Protein AF-A0A2U8PR77-F1 (afdb_monomer)

pLDDT: mean 77.89, std 17.78, range [31.05, 96.88]

Foldseek 3Di:
DDPQDWDWDQDPNDTDIDTPVVVVLVVLVVVVVVVPPVSVVVVVVVVVVVVVVCVVPVPPPPPDPPPDDDDDPDCVVVVVVCVVVVQKDFPPVVVVVPPDPDGQIAGEVVVVVVVVVVPVPPPDDDPVNVVVNVVRHDDPPVPDDDDDPPDDDDDDDD

Mean predicted aligned error: 17.8 Å

Solvent-accessible surface area (backbone atoms only — not comparable to full-atom values): 10030 Å² total; per-residue (Å²): 132,85,78,86,53,69,41,80,45,76,56,96,91,40,82,41,80,36,46,54,67,56,51,52,51,53,50,37,51,54,39,26,76,72,64,39,67,71,32,40,53,52,52,50,50,54,50,50,53,52,49,52,52,49,63,74,64,46,74,76,79,66,70,75,73,78,78,81,81,82,84,72,90,55,69,64,59,56,55,51,51,35,43,76,69,64,46,32,45,75,33,65,74,60,55,69,48,94,79,63,96,60,85,43,66,23,31,40,56,66,63,52,53,51,51,55,64,68,46,83,73,75,84,77,77,48,75,64,52,52,50,49,51,56,75,40,34,50,67,81,80,74,82,74,82,87,73,89,90,81,84,82,81,85,82,84,85,133

Structure (mmCIF, N/CA/C/O backbone):
data_AF-A0A2U8PR77-F1
#
_entry.id   AF-A0A2U8PR77-F1
#
loop_
_atom_site.group_PDB
_atom_site.id
_atom_site.type_symbol
_atom_site.label_atom_id
_atom_site.label_alt_id
_atom_site.label_comp_id
_atom_site.label_asym_id
_atom_site.label_entity_id
_atom_site.label_seq_id
_atom_site.pdbx_PDB_ins_code
_atom_site.Cartn_x
_atom_site.Cartn_y
_atom_site.Cartn_z
_atom_site.occupancy
_atom_site.B_iso_or_equiv
_atom_site.auth_seq_id
_atom_site.auth_comp_id
_atom_site.auth_asym_id
_atom_site.auth_atom_id
_atom_site.pdbx_PDB_model_num
ATOM 1 N N . MET A 1 1 ? -8.540 -12.773 49.549 1.00 40.75 1 MET A N 1
ATOM 2 C CA . MET A 1 1 ? -8.595 -13.602 48.328 1.00 40.75 1 MET A CA 1
ATOM 3 C C . MET A 1 1 ? -9.619 -12.984 47.392 1.00 40.75 1 MET A C 1
ATOM 5 O O . MET A 1 1 ? -10.788 -12.950 47.751 1.00 40.75 1 MET A O 1
ATOM 9 N N . LEU A 1 2 ? -9.183 -12.409 46.270 1.00 51.56 2 LEU A N 1
ATOM 10 C CA . LEU A 1 2 ? -10.081 -11.937 45.214 1.00 51.56 2 LEU A CA 1
ATOM 11 C C . LEU A 1 2 ? -10.501 -13.187 44.422 1.00 51.56 2 LEU A C 1
ATOM 13 O O . LEU A 1 2 ? -9.631 -13.907 43.945 1.00 51.56 2 LEU A O 1
ATOM 17 N N . LEU A 1 3 ? -11.792 -13.526 44.385 1.00 55.72 3 LEU A N 1
ATOM 18 C CA . LEU A 1 3 ? -12.266 -14.622 43.535 1.00 55.72 3 LEU A CA 1
ATOM 19 C C . LEU A 1 3 ? -12.232 -14.134 42.085 1.00 55.72 3 LEU A C 1
ATOM 21 O O . LEU A 1 3 ? -13.042 -13.275 41.732 1.00 55.72 3 LEU A O 1
ATOM 25 N N . ASP A 1 4 ? -11.352 -14.701 41.261 1.00 60.19 4 ASP A N 1
ATOM 26 C CA . ASP A 1 4 ? -11.383 -14.522 39.807 1.00 60.19 4 ASP A CA 1
ATOM 27 C C . ASP A 1 4 ? -12.627 -15.227 39.256 1.00 60.19 4 ASP A C 1
ATOM 29 O O . ASP A 1 4 ? -12.631 -16.415 38.934 1.00 60.19 4 ASP A O 1
ATOM 33 N N . LYS A 1 5 ? -13.745 -14.497 39.239 1.00 69.81 5 LYS A N 1
ATOM 34 C CA . LYS A 1 5 ? -15.017 -14.983 38.706 1.00 69.81 5 LYS A CA 1
ATOM 35 C C . LYS A 1 5 ? -14.950 -14.939 37.185 1.00 69.81 5 LYS A C 1
ATOM 37 O O . LYS A 1 5 ? -14.931 -13.863 36.588 1.00 69.81 5 LYS A O 1
ATOM 42 N N . THR A 1 6 ? -14.933 -16.113 36.569 1.00 76.25 6 THR A N 1
ATOM 43 C CA . THR A 1 6 ? -15.024 -16.273 35.120 1.00 76.25 6 THR A CA 1
ATOM 44 C C . THR A 1 6 ? -16.484 -16.392 34.687 1.00 76.25 6 THR A C 1
ATOM 46 O O . THR A 1 6 ? -17.337 -16.920 35.402 1.00 76.25 6 THR A O 1
ATOM 49 N N . VAL A 1 7 ? -16.790 -15.851 33.512 1.00 79.06 7 VAL A N 1
ATOM 50 C CA . VAL A 1 7 ? -18.111 -15.890 32.884 1.00 79.06 7 VAL A CA 1
ATOM 51 C C . VAL A 1 7 ? -17.963 -16.521 31.507 1.00 79.06 7 VAL A C 1
ATOM 53 O O . VAL A 1 7 ? -17.069 -16.169 30.738 1.00 79.06 7 VAL A O 1
ATOM 56 N N . THR A 1 8 ? -18.853 -17.448 31.171 1.00 78.38 8 THR A N 1
ATOM 57 C CA . THR A 1 8 ? -18.947 -18.011 29.825 1.00 78.38 8 THR A CA 1
ATOM 58 C C . THR A 1 8 ? -19.805 -17.098 28.954 1.00 78.38 8 THR A C 1
ATOM 60 O O . THR A 1 8 ? -20.968 -16.826 29.253 1.00 78.38 8 THR A O 1
ATOM 63 N N . ALA A 1 9 ? -19.245 -16.598 27.855 1.00 72.00 9 ALA A N 1
ATOM 64 C CA . ALA A 1 9 ? -19.996 -15.816 26.879 1.00 72.00 9 ALA A CA 1
ATOM 65 C C . ALA A 1 9 ? -19.685 -16.266 25.450 1.00 72.00 9 ALA A C 1
ATOM 67 O O . ALA A 1 9 ? -18.571 -16.660 25.112 1.00 72.00 9 ALA A O 1
ATOM 68 N N . THR A 1 10 ? -20.704 -16.204 24.592 1.00 74.81 10 THR A N 1
ATOM 69 C CA . THR A 1 10 ? -20.573 -16.577 23.180 1.00 74.81 10 THR A CA 1
ATOM 70 C C . THR A 1 10 ? -20.111 -15.363 22.373 1.00 74.81 10 THR A C 1
ATOM 72 O O . THR A 1 10 ? -20.823 -14.355 22.285 1.00 74.81 10 THR A O 1
ATOM 75 N N . ILE A 1 11 ? -18.916 -15.449 21.784 1.00 70.31 11 ILE A N 1
ATOM 76 C CA . ILE A 1 11 ? -18.324 -14.425 20.912 1.00 70.31 11 ILE A CA 1
ATOM 77 C C . ILE A 1 11 ? -18.055 -15.066 19.549 1.00 70.31 11 ILE A C 1
ATOM 79 O O . ILE A 1 11 ? -17.376 -16.085 19.465 1.00 70.31 11 ILE A O 1
ATOM 83 N N . GLY A 1 12 ? -18.605 -14.492 18.472 1.00 67.75 12 GLY A N 1
ATOM 84 C CA . GLY A 1 12 ? -18.378 -14.993 17.108 1.00 67.75 12 GLY A CA 1
ATOM 85 C C . GLY A 1 12 ? -18.801 -16.454 16.897 1.00 67.75 12 GLY A C 1
ATOM 86 O O . GLY A 1 12 ? -18.143 -17.179 16.160 1.00 67.75 12 GLY A O 1
ATOM 87 N N . GLY A 1 13 ? -19.849 -16.908 17.595 1.00 75.50 13 GLY A N 1
ATOM 88 C CA . GLY A 1 13 ? -20.352 -18.285 17.508 1.00 75.50 13 GLY A CA 1
ATOM 89 C C . GLY A 1 13 ? -19.567 -19.326 18.316 1.00 75.50 13 GLY A C 1
ATOM 90 O O . GLY A 1 13 ? -19.938 -20.494 18.295 1.00 75.50 13 GLY A O 1
ATOM 91 N N . LYS A 1 14 ? -18.519 -18.933 19.054 1.00 78.44 14 LYS A N 1
ATOM 92 C CA . LYS A 1 14 ? -17.762 -19.822 19.950 1.00 78.44 14 LYS A CA 1
ATOM 93 C C . LYS A 1 14 ? -17.979 -19.431 21.409 1.00 78.44 14 LYS A C 1
ATOM 95 O O . LYS A 1 14 ? -18.003 -18.244 21.741 1.00 78.44 14 LYS A O 1
ATOM 100 N N . VAL A 1 15 ? -18.132 -20.427 22.279 1.00 80.38 15 VAL A N 1
ATOM 101 C CA . VAL A 1 15 ? -18.188 -20.219 23.732 1.00 80.38 15 VAL A CA 1
ATOM 102 C C . VAL A 1 15 ? -16.774 -19.940 24.226 1.00 80.38 15 VAL A C 1
ATOM 104 O O . VAL A 1 15 ? -15.859 -20.715 23.951 1.00 80.38 15 VAL A O 1
ATOM 107 N N . ARG A 1 16 ? -16.588 -18.821 24.926 1.00 84.06 16 ARG A N 1
ATOM 108 C CA . ARG A 1 16 ? -15.309 -18.431 25.518 1.00 84.06 16 ARG A CA 1
ATOM 109 C C . ARG A 1 16 ? -15.511 -18.076 26.986 1.00 84.06 16 ARG A C 1
ATOM 111 O O . ARG A 1 16 ? -16.448 -17.353 27.325 1.00 84.06 16 ARG A O 1
ATOM 118 N N . GLU A 1 17 ? -14.626 -18.577 27.837 1.00 83.88 17 GLU A N 1
ATOM 119 C CA . GLU A 1 17 ? -14.491 -18.108 29.216 1.00 83.88 17 GLU A CA 1
ATOM 120 C C . GLU A 1 17 ? -13.734 -16.779 29.223 1.00 83.88 17 GLU A C 1
ATOM 122 O O . GLU A 1 17 ? -12.707 -16.633 28.556 1.00 83.88 17 GLU A O 1
ATOM 127 N N . MET A 1 18 ? -14.275 -15.795 29.932 1.00 83.81 18 MET A N 1
ATOM 128 C CA . MET A 1 18 ? -13.690 -14.464 30.091 1.00 83.81 18 MET A CA 1
ATOM 129 C C . MET A 1 18 ? -13.818 -14.009 31.540 1.00 83.81 18 MET A C 1
ATOM 131 O O . MET A 1 18 ? -14.676 -14.511 32.271 1.00 83.81 18 MET A O 1
ATOM 135 N N . SER A 1 19 ? -12.985 -13.063 31.967 1.00 86.25 19 SER A N 1
ATOM 136 C CA . S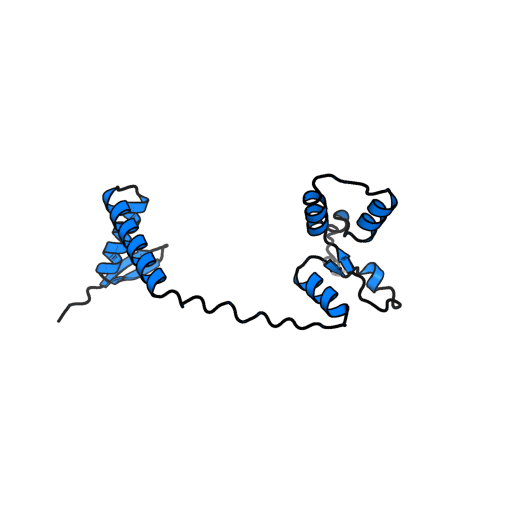ER A 1 19 ? -13.153 -12.473 33.296 1.00 86.25 19 SER A CA 1
ATOM 137 C C . SER A 1 19 ? -14.445 -11.653 33.374 1.00 86.25 19 SER A C 1
ATOM 139 O O . SER A 1 19 ? -15.025 -11.247 32.359 1.00 86.25 19 SER A O 1
ATOM 141 N N . MET A 1 20 ? -14.920 -11.391 34.591 1.00 83.88 20 MET A N 1
ATOM 142 C CA . MET A 1 20 ? -16.091 -10.541 34.807 1.00 83.88 20 MET A CA 1
ATOM 143 C C . MET A 1 20 ? -15.905 -9.141 34.193 1.00 83.88 20 MET A C 1
ATOM 145 O O . MET A 1 20 ? -16.823 -8.595 33.577 1.00 83.88 20 MET A O 1
ATOM 149 N N . GLU A 1 21 ? -14.710 -8.568 34.315 1.00 85.50 21 GLU A N 1
ATOM 150 C CA . GLU A 1 21 ? -14.355 -7.260 33.766 1.00 85.50 21 GLU A CA 1
ATOM 151 C C . GLU A 1 21 ? -14.405 -7.272 32.234 1.00 85.50 21 GLU A C 1
ATOM 153 O O . GLU A 1 21 ? -15.001 -6.379 31.625 1.00 85.50 21 GLU A O 1
ATOM 158 N N . GLU A 1 22 ? -13.849 -8.311 31.606 1.00 86.44 22 GLU A N 1
ATOM 159 C CA . GLU A 1 22 ? -13.903 -8.502 30.154 1.00 86.44 22 GLU A CA 1
ATOM 160 C C . GLU A 1 22 ? -15.350 -8.644 29.662 1.00 86.44 22 GLU A C 1
ATOM 162 O O . GLU A 1 22 ? -15.728 -8.055 28.643 1.00 86.44 22 GLU A O 1
ATOM 167 N N . ALA A 1 23 ? -16.200 -9.351 30.413 1.00 87.50 23 ALA A N 1
ATOM 168 C CA . ALA A 1 23 ? -17.618 -9.491 30.091 1.00 87.50 23 ALA A CA 1
ATOM 169 C C . ALA A 1 23 ? -18.356 -8.140 30.121 1.00 87.50 23 ALA A C 1
ATOM 171 O O . ALA A 1 23 ? -19.159 -7.844 29.225 1.00 87.50 23 ALA A O 1
ATOM 172 N N . ILE A 1 24 ? -18.070 -7.292 31.115 1.00 89.81 24 ILE A N 1
ATOM 173 C CA . ILE A 1 24 ? -18.643 -5.940 31.225 1.00 89.81 24 ILE A CA 1
ATOM 174 C C . ILE A 1 24 ? -18.171 -5.055 30.066 1.00 89.81 24 ILE A C 1
ATOM 176 O O . ILE A 1 24 ? -18.983 -4.344 2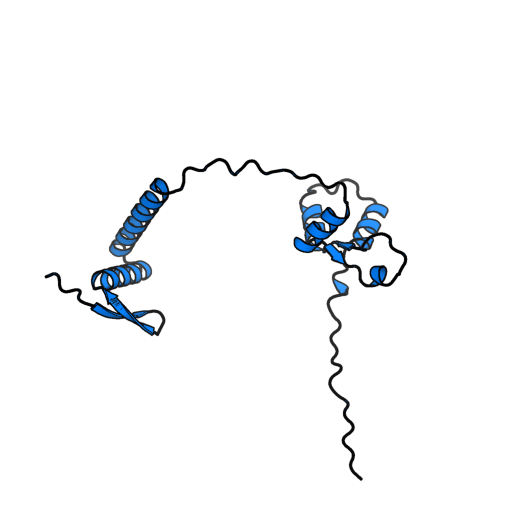9.461 1.00 89.81 24 ILE A O 1
ATOM 180 N N . GLN A 1 25 ? -16.885 -5.116 29.716 1.00 91.19 25 GLN A N 1
ATOM 181 C CA . GLN A 1 25 ? -16.334 -4.361 28.590 1.00 91.19 25 GLN A CA 1
ATOM 182 C C . GLN A 1 25 ? -16.984 -4.771 27.270 1.00 91.19 25 GLN A C 1
ATOM 184 O O . GLN A 1 25 ? -17.449 -3.922 26.507 1.00 91.19 25 GLN A O 1
ATOM 189 N N . HIS A 1 26 ? -17.104 -6.076 27.036 1.00 89.81 26 HIS A N 1
ATOM 190 C CA . HIS A 1 26 ? -17.730 -6.616 25.838 1.00 89.81 26 HIS A CA 1
ATOM 191 C C . HIS A 1 26 ? -19.216 -6.236 25.733 1.00 89.81 26 HIS A C 1
ATOM 193 O O . HIS A 1 26 ? -19.690 -5.866 24.656 1.00 89.81 26 HIS A O 1
ATOM 199 N N . ARG A 1 27 ? -19.958 -6.255 26.849 1.00 90.44 27 ARG A N 1
ATOM 200 C CA . ARG A 1 27 ? -21.347 -5.771 26.888 1.00 90.44 27 ARG A CA 1
ATOM 201 C C . ARG A 1 27 ? -21.438 -4.283 26.557 1.00 90.44 27 ARG A C 1
ATOM 203 O O . ARG A 1 27 ? -22.275 -3.896 25.747 1.00 90.44 27 ARG A O 1
ATOM 210 N N . THR A 1 28 ? -20.568 -3.467 27.146 1.00 93.50 28 THR A N 1
ATOM 211 C CA . THR A 1 28 ? -20.513 -2.019 26.890 1.00 93.50 28 THR A CA 1
ATOM 212 C C . THR A 1 28 ? -20.203 -1.733 25.421 1.00 93.50 28 THR A C 1
ATOM 214 O O . THR A 1 28 ? -20.829 -0.869 24.815 1.00 93.50 28 THR A O 1
ATOM 217 N N . PHE A 1 29 ? -19.309 -2.508 24.808 1.00 92.56 29 PHE A N 1
ATOM 218 C CA . PHE A 1 29 ? -19.008 -2.394 23.385 1.00 92.56 29 PHE A CA 1
ATOM 219 C C . PHE A 1 29 ? -20.214 -2.744 22.499 1.00 92.56 29 PHE A C 1
ATOM 221 O O . PHE A 1 29 ? -20.556 -1.981 21.597 1.00 92.56 29 PHE A O 1
ATOM 228 N N . LYS A 1 30 ? -20.924 -3.843 22.789 1.00 93.31 30 LYS A N 1
ATOM 229 C CA . LYS A 1 30 ? -22.172 -4.197 22.085 1.00 93.31 30 LYS A CA 1
ATOM 230 C C . LYS A 1 30 ? -23.244 -3.113 22.221 1.00 93.31 30 LYS A C 1
ATOM 232 O O . LYS A 1 30 ? -23.910 -2.779 21.247 1.00 93.31 30 LYS A O 1
ATOM 237 N N . ASP A 1 31 ? -23.382 -2.539 23.412 1.00 94.56 31 ASP A N 1
ATOM 238 C CA . ASP A 1 31 ? -24.310 -1.442 23.686 1.00 94.56 31 ASP A CA 1
ATOM 239 C C . ASP A 1 31 ? -23.948 -0.160 22.918 1.00 94.56 31 ASP A C 1
ATOM 241 O O . ASP A 1 31 ? -24.839 0.564 22.468 1.00 94.56 31 ASP A O 1
ATOM 245 N N . ALA A 1 32 ? -22.653 0.108 22.731 1.00 95.06 32 ALA A N 1
ATOM 246 C CA . ALA A 1 32 ? -22.177 1.212 21.907 1.00 95.06 32 ALA A CA 1
ATOM 247 C C . ALA A 1 32 ? -22.489 0.986 20.419 1.00 95.06 32 ALA A C 1
ATOM 249 O O . ALA A 1 32 ? -22.984 1.902 19.766 1.00 95.06 32 ALA A O 1
ATOM 250 N N . LEU A 1 33 ? -22.285 -0.235 19.905 1.00 94.62 33 LEU A N 1
ATOM 251 C CA . LEU A 1 33 ? -22.675 -0.608 18.536 1.00 94.62 33 LEU A CA 1
ATOM 252 C C . LEU A 1 33 ? -24.187 -0.482 18.310 1.00 94.62 33 LEU A C 1
ATOM 254 O O . LEU A 1 33 ? -24.617 -0.104 17.226 1.00 94.62 33 LEU A O 1
ATOM 258 N N . ALA A 1 34 ? -24.990 -0.741 19.343 1.00 95.19 34 ALA A N 1
ATOM 259 C CA . ALA A 1 34 ? -26.436 -0.536 19.324 1.00 95.19 34 ALA A CA 1
ATOM 260 C C . ALA A 1 34 ? -26.861 0.946 19.445 1.00 95.19 34 A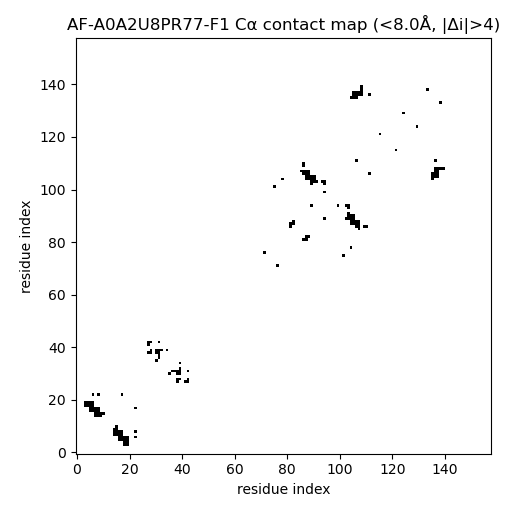LA A C 1
ATOM 262 O O . ALA A 1 34 ? -28.055 1.232 19.510 1.00 95.19 34 ALA A O 1
ATOM 263 N N . GLY A 1 35 ? -25.919 1.896 19.507 1.00 93.88 35 GLY A N 1
ATOM 264 C CA . GLY A 1 35 ? -26.201 3.334 19.488 1.00 93.88 35 GLY A CA 1
ATOM 265 C C . GLY A 1 35 ? -26.443 3.979 20.858 1.00 93.88 35 GLY A C 1
ATOM 266 O O . GLY A 1 35 ? -26.828 5.148 20.930 1.00 93.88 35 GLY A O 1
ATOM 267 N N . LYS A 1 36 ? -26.224 3.274 21.977 1.00 96.75 36 LYS A N 1
ATOM 268 C CA . LYS A 1 36 ? -26.461 3.850 23.313 1.00 96.75 36 LYS A CA 1
ATOM 269 C C . LYS A 1 36 ? -25.408 4.912 23.644 1.00 96.75 36 LYS A C 1
ATOM 271 O O . LYS A 1 36 ? -24.247 4.595 23.901 1.00 96.75 36 LYS A O 1
ATOM 276 N N . ALA A 1 37 ? -25.830 6.172 23.756 1.00 94.44 37 ALA A N 1
ATOM 277 C CA . ALA A 1 37 ? -24.937 7.324 23.937 1.00 94.44 37 ALA A CA 1
ATOM 278 C C . ALA A 1 37 ? -23.963 7.209 25.129 1.00 94.44 37 ALA A C 1
ATOM 280 O O . ALA A 1 37 ? -22.811 7.629 25.030 1.00 94.44 37 ALA A O 1
ATOM 281 N N . LYS A 1 38 ? -24.403 6.635 26.258 1.00 94.81 38 LYS A N 1
ATOM 282 C CA . LYS A 1 38 ? -23.547 6.439 27.442 1.00 94.81 38 LYS A CA 1
ATOM 283 C C . LYS A 1 38 ? -22.435 5.416 27.181 1.00 94.81 38 LYS A C 1
ATOM 285 O O . LYS A 1 38 ? -21.298 5.643 27.577 1.00 94.81 38 LYS A O 1
ATOM 290 N N . ALA A 1 39 ? -22.758 4.327 26.485 1.00 94.50 39 ALA A N 1
ATOM 291 C CA . ALA A 1 39 ? -21.794 3.294 26.124 1.00 94.50 39 ALA A CA 1
ATOM 292 C C . ALA A 1 39 ? -20.794 3.801 25.074 1.00 94.50 39 ALA A C 1
ATOM 294 O O . ALA A 1 39 ? -19.601 3.549 25.199 1.00 94.50 39 ALA A O 1
ATOM 295 N N . ILE A 1 40 ? -21.258 4.595 24.101 1.00 95.44 40 ILE A N 1
ATOM 296 C CA . ILE A 1 40 ? -20.385 5.247 23.113 1.00 95.44 40 ILE A CA 1
ATOM 297 C C . ILE A 1 40 ? -19.352 6.140 23.809 1.00 95.44 40 ILE A C 1
ATOM 299 O O . ILE A 1 40 ? -18.163 6.011 23.536 1.00 95.44 40 ILE A O 1
ATOM 303 N N . ARG A 1 41 ? -19.777 7.004 24.744 1.00 96.44 41 ARG A N 1
ATOM 304 C CA . ARG A 1 41 ? -18.848 7.856 25.509 1.00 96.44 41 ARG A CA 1
ATOM 305 C C . ARG A 1 41 ? -17.797 7.039 26.255 1.00 96.44 41 ARG A C 1
ATOM 307 O O . ARG A 1 41 ? -16.624 7.384 26.197 1.00 96.44 41 ARG A O 1
ATOM 314 N N . GLN A 1 42 ? -18.214 5.949 26.896 1.00 96.12 42 GLN A N 1
ATOM 315 C CA . GLN A 1 42 ? -17.305 5.071 27.631 1.00 96.12 42 GLN A CA 1
ATOM 316 C C . GLN A 1 42 ? -16.253 4.429 26.715 1.00 96.12 42 GLN A C 1
ATOM 318 O O . GLN A 1 42 ? -15.073 4.399 27.051 1.00 96.12 42 GLN A O 1
ATOM 323 N N . VAL A 1 43 ? -16.667 3.945 25.540 1.00 95.75 43 VAL A N 1
ATOM 324 C CA . VAL A 1 43 ? -15.747 3.359 24.554 1.00 95.75 43 VAL A CA 1
ATOM 325 C C . VAL A 1 43 ? -14.792 4.416 23.996 1.00 95.75 43 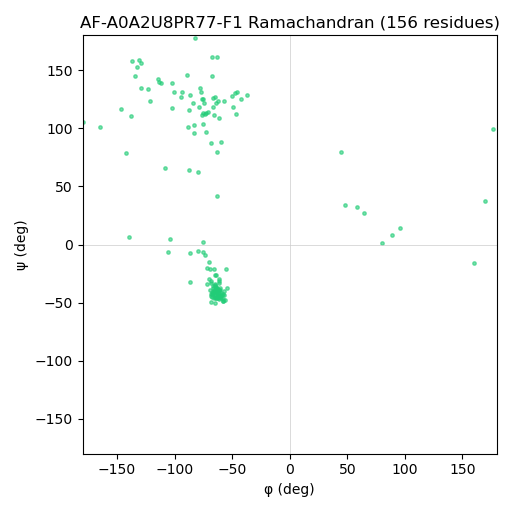VAL A C 1
ATOM 327 O O . VAL A 1 43 ? -13.606 4.140 23.838 1.00 95.75 43 VAL A O 1
ATOM 330 N N . LEU A 1 44 ? -15.275 5.633 23.729 1.00 96.88 44 LEU A N 1
ATOM 331 C CA . LEU A 1 44 ? -14.424 6.737 23.277 1.00 96.88 44 LEU A CA 1
ATOM 332 C C . LEU A 1 44 ? -13.378 7.126 24.327 1.00 96.88 44 LEU A C 1
ATOM 334 O O . LEU A 1 44 ? -12.237 7.410 23.970 1.00 96.88 44 LEU A O 1
ATOM 338 N N . GLU A 1 45 ? -13.735 7.099 25.609 1.00 96.81 45 GLU A N 1
ATOM 339 C CA . GLU A 1 45 ? -12.789 7.319 26.703 1.00 96.81 45 GLU A CA 1
ATOM 340 C C . GLU A 1 45 ? -11.699 6.239 26.726 1.00 96.81 45 GLU A C 1
ATOM 342 O O . GLU A 1 45 ? -10.515 6.569 26.739 1.00 96.81 45 GLU A O 1
ATOM 347 N N . TRP A 1 46 ? -12.069 4.962 26.582 1.00 95.88 46 TRP A N 1
ATOM 348 C CA . TRP A 1 46 ? -11.090 3.874 26.466 1.00 95.88 46 TRP A CA 1
ATOM 349 C C . TRP A 1 46 ? -10.168 4.025 25.253 1.00 95.88 46 TRP A C 1
ATOM 351 O O . TRP A 1 46 ? -8.972 3.750 25.350 1.00 95.88 46 TRP A O 1
ATOM 361 N N . ILE A 1 47 ? -10.696 4.473 24.109 1.00 95.19 47 ILE A N 1
ATOM 362 C CA . ILE A 1 47 ? -9.885 4.760 22.918 1.00 95.19 47 ILE A CA 1
ATOM 363 C C . ILE A 1 47 ? -8.903 5.895 23.211 1.00 95.19 47 ILE A C 1
ATOM 365 O O . ILE A 1 47 ? -7.723 5.770 22.890 1.00 95.19 47 ILE A O 1
ATOM 369 N N . ARG A 1 48 ? -9.358 6.972 23.860 1.00 96.06 48 ARG A N 1
ATOM 370 C CA . ARG A 1 48 ? -8.505 8.107 24.226 1.00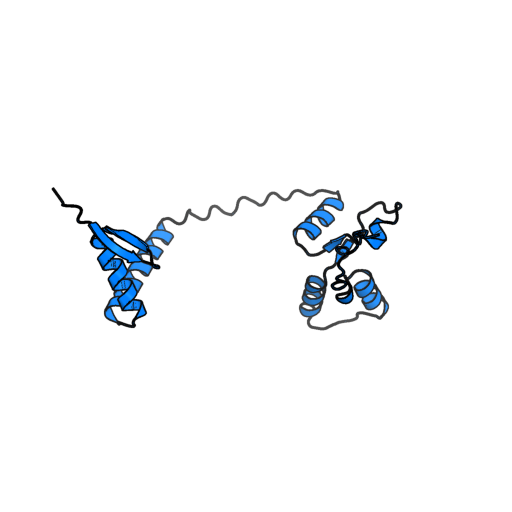 96.06 48 ARG A CA 1
ATOM 371 C C . ARG A 1 48 ? -7.359 7.676 25.139 1.00 96.06 48 ARG A C 1
ATOM 373 O O . ARG A 1 48 ? -6.212 8.042 24.887 1.00 96.06 48 ARG A O 1
ATOM 380 N N . ASP A 1 49 ? -7.652 6.882 26.161 1.00 95.50 49 ASP A N 1
ATOM 381 C CA . ASP A 1 49 ? -6.648 6.407 27.115 1.00 95.50 49 ASP A CA 1
ATOM 382 C C . ASP A 1 49 ? -5.651 5.459 26.437 1.00 95.50 49 ASP A C 1
ATOM 384 O O . ASP A 1 49 ? -4.436 5.592 26.606 1.00 95.50 49 ASP A O 1
ATOM 388 N N . ARG A 1 50 ? -6.153 4.564 25.576 1.00 94.00 50 ARG A N 1
ATOM 389 C CA . ARG A 1 50 ? -5.330 3.707 24.716 1.00 94.00 50 ARG A CA 1
ATOM 390 C C . ARG A 1 50 ? -4.393 4.543 23.841 1.00 94.00 50 ARG A C 1
ATOM 392 O O . ARG A 1 50 ? -3.205 4.242 23.760 1.00 94.00 50 ARG A O 1
ATOM 399 N N . GLU A 1 51 ? -4.892 5.581 23.179 1.00 92.75 51 GLU A N 1
ATOM 400 C CA . GLU A 1 51 ? -4.073 6.451 22.331 1.00 92.75 51 GLU A CA 1
ATOM 401 C C . GLU A 1 51 ? -3.040 7.252 23.124 1.00 92.75 51 GLU A C 1
ATOM 403 O O . GLU A 1 51 ? -1.909 7.403 22.663 1.00 92.75 51 GLU A O 1
ATOM 408 N N . ALA A 1 52 ? -3.393 7.751 24.311 1.00 92.94 52 ALA A N 1
ATOM 409 C CA . ALA A 1 52 ? -2.458 8.439 25.196 1.00 92.94 52 ALA A CA 1
ATOM 410 C C . ALA A 1 52 ? -1.321 7.504 25.632 1.00 92.94 52 ALA A C 1
ATOM 412 O O . ALA A 1 52 ? -0.148 7.876 25.554 1.00 92.94 52 ALA A O 1
ATOM 413 N N . TRP A 1 53 ? -1.655 6.264 25.991 1.00 91.69 53 TRP A N 1
ATOM 414 C CA . TRP A 1 53 ? -0.683 5.222 26.307 1.00 91.69 53 TRP A CA 1
ATOM 415 C C . TRP A 1 53 ? 0.229 4.910 25.114 1.00 91.69 53 TRP A C 1
ATOM 417 O O . TRP A 1 53 ? 1.451 4.880 25.262 1.00 91.69 53 TRP A O 1
ATOM 427 N N . PHE A 1 54 ? -0.331 4.763 23.906 1.00 86.69 54 PHE A N 1
ATOM 428 C CA . PHE A 1 54 ? 0.464 4.564 22.691 1.00 86.69 54 PHE A CA 1
ATOM 429 C C . PHE A 1 54 ? 1.335 5.774 22.352 1.00 86.69 54 PHE A C 1
ATOM 431 O O . PHE A 1 54 ? 2.443 5.584 21.872 1.00 86.69 54 PHE A O 1
ATOM 438 N N . LYS A 1 55 ? 0.886 7.008 22.597 1.00 86.38 55 LYS A N 1
ATOM 439 C CA . LYS A 1 55 ? 1.705 8.213 22.384 1.00 86.38 55 LYS A CA 1
ATOM 440 C C . LYS A 1 55 ? 2.908 8.252 23.322 1.00 86.38 55 LYS A C 1
ATOM 442 O O . LYS A 1 55 ? 4.000 8.555 22.863 1.00 86.38 55 LYS A O 1
ATOM 447 N N . GLN A 1 56 ? 2.720 7.911 24.597 1.00 85.88 56 GLN A N 1
ATOM 448 C CA . GLN A 1 56 ? 3.803 7.869 25.588 1.00 85.88 56 GLN A CA 1
ATOM 449 C C . GLN A 1 56 ? 4.803 6.739 25.325 1.00 85.88 56 GLN A C 1
ATOM 451 O O . GLN A 1 56 ? 5.979 6.869 25.644 1.00 85.88 56 GLN A O 1
ATOM 456 N N . ARG A 1 57 ? 4.331 5.622 24.760 1.00 82.62 57 ARG A N 1
ATOM 457 C CA . ARG A 1 57 ? 5.139 4.424 24.491 1.00 82.62 57 ARG A CA 1
ATOM 458 C C . ARG A 1 57 ? 5.526 4.242 23.038 1.00 82.62 57 ARG A C 1
ATOM 460 O O . ARG A 1 57 ? 6.117 3.219 22.694 1.00 82.62 57 ARG A O 1
ATOM 467 N N . ARG A 1 58 ? 5.191 5.199 22.172 1.00 72.25 58 ARG A N 1
ATOM 468 C CA . ARG A 1 58 ? 5.765 5.225 20.835 1.00 72.25 58 ARG A CA 1
ATOM 469 C C . ARG A 1 58 ? 7.271 5.276 21.055 1.00 72.25 58 ARG A C 1
ATOM 471 O O . ARG A 1 58 ? 7.713 6.174 21.775 1.00 72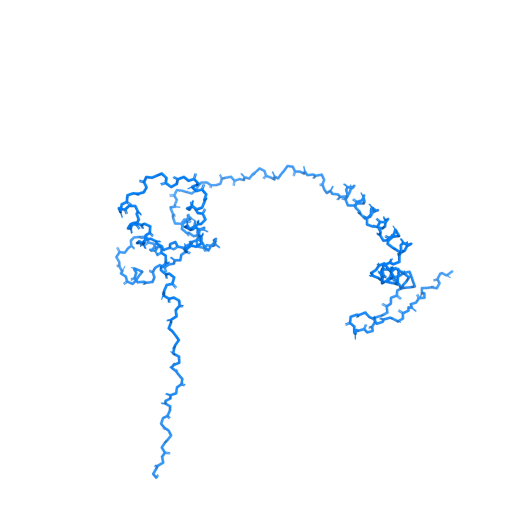.25 58 ARG A O 1
ATOM 478 N N . PRO A 1 59 ? 8.046 4.326 20.502 1.00 67.69 59 PRO A N 1
ATOM 479 C CA . PRO A 1 59 ? 9.482 4.514 20.474 1.00 67.69 59 PRO A CA 1
ATOM 480 C C . PRO A 1 59 ? 9.696 5.907 19.891 1.00 67.69 59 PRO A C 1
ATOM 482 O O . PRO A 1 59 ? 9.066 6.248 18.880 1.00 67.69 59 PRO A O 1
ATOM 485 N N . VAL A 1 60 ? 10.480 6.737 20.592 1.00 66.62 60 VAL A N 1
ATOM 486 C CA . VAL A 1 60 ? 10.981 7.995 20.031 1.00 66.62 60 VAL A CA 1
ATOM 487 C C . VAL A 1 60 ? 11.387 7.640 18.615 1.00 66.62 60 VAL A C 1
ATOM 489 O O . VAL A 1 60 ? 12.062 6.626 18.435 1.00 66.62 60 VAL A O 1
ATOM 492 N N . GLN A 1 61 ? 10.860 8.359 17.624 1.00 59.84 61 GLN A N 1
ATOM 493 C CA . GLN A 1 61 ? 11.255 8.151 16.242 1.00 59.84 61 GLN A CA 1
ATOM 494 C C . GLN A 1 61 ? 12.756 8.427 16.193 1.00 59.84 61 GLN A C 1
ATOM 496 O O . GLN A 1 61 ? 13.176 9.560 15.984 1.00 59.84 61 GLN A O 1
ATOM 501 N N . SER A 1 62 ? 13.571 7.401 16.449 1.00 61.62 62 SER A N 1
ATOM 502 C CA . SER A 1 62 ? 14.920 7.324 15.944 1.00 61.62 62 SE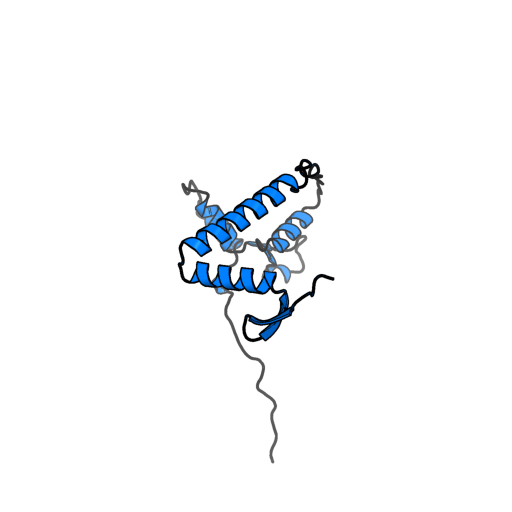R A CA 1
ATOM 503 C C . SER A 1 62 ? 14.726 7.628 14.478 1.00 61.62 62 SER A C 1
ATOM 505 O O . SER A 1 62 ? 13.929 6.943 13.823 1.00 61.62 62 SER A O 1
ATOM 507 N N . SER A 1 63 ? 15.330 8.717 14.007 1.00 64.31 63 SER A N 1
ATOM 508 C CA . SER A 1 63 ? 15.393 9.020 12.585 1.00 64.31 63 SER A CA 1
ATOM 509 C C . SER A 1 63 ? 15.567 7.691 11.854 1.00 64.31 63 SER A C 1
ATOM 511 O O . SER A 1 63 ? 16.401 6.896 12.314 1.00 64.31 63 SER A O 1
ATOM 513 N N . PRO A 1 64 ? 14.736 7.379 10.837 1.00 65.25 64 PRO A N 1
ATOM 514 C CA . PRO A 1 64 ? 14.882 6.120 10.121 1.00 65.25 64 PRO A CA 1
ATOM 515 C C . PRO A 1 64 ? 16.371 5.949 9.820 1.00 65.25 64 PRO A C 1
ATOM 517 O O . PRO A 1 64 ? 16.990 6.950 9.435 1.00 65.25 64 PRO A O 1
ATOM 520 N N . PRO A 1 65 ? 16.958 4.769 10.115 1.00 65.94 65 PRO A N 1
ATOM 521 C CA . PRO A 1 65 ? 18.389 4.569 9.941 1.00 65.94 65 PRO A CA 1
ATOM 522 C C . PRO A 1 65 ? 18.745 5.093 8.561 1.00 65.94 65 PRO A C 1
ATOM 524 O O . PRO A 1 65 ? 18.001 4.834 7.610 1.00 65.94 65 PRO A O 1
ATOM 527 N N . GLU A 1 66 ? 19.788 5.923 8.502 1.00 71.06 66 GLU A N 1
ATOM 528 C CA . GLU A 1 66 ? 20.202 6.589 7.275 1.00 71.06 66 GLU A CA 1
ATOM 529 C C . GLU A 1 66 ? 20.214 5.543 6.166 1.00 71.06 66 GLU A C 1
ATOM 531 O O . GLU A 1 66 ? 20.923 4.540 6.263 1.00 71.06 66 GLU A O 1
ATOM 536 N N . ALA A 1 67 ? 19.299 5.695 5.205 1.00 73.75 67 ALA A N 1
ATOM 537 C CA . ALA A 1 67 ? 19.062 4.660 4.217 1.00 73.75 67 ALA A CA 1
ATOM 538 C C . ALA A 1 67 ? 20.367 4.470 3.449 1.00 73.75 67 ALA A C 1
ATOM 540 O O . ALA A 1 67 ? 20.780 5.359 2.702 1.00 73.75 67 ALA A O 1
ATOM 541 N N . MET A 1 68 ? 21.030 3.338 3.678 1.00 73.50 68 MET A N 1
ATOM 542 C CA . MET A 1 68 ? 22.294 3.037 3.033 1.00 73.50 68 MET A CA 1
ATOM 543 C C . MET A 1 68 ? 22.009 2.887 1.540 1.00 73.50 68 MET A C 1
ATOM 545 O O . MET A 1 68 ? 21.272 1.996 1.119 1.00 73.50 68 MET A O 1
ATOM 549 N N . ARG A 1 69 ? 22.505 3.836 0.744 1.00 72.12 69 ARG A N 1
ATOM 550 C CA . ARG A 1 69 ? 22.345 3.822 -0.710 1.00 72.12 69 ARG A CA 1
ATOM 551 C C . ARG A 1 69 ? 23.503 3.043 -1.297 1.00 72.12 69 ARG A C 1
ATOM 553 O O . ARG A 1 69 ? 24.607 3.567 -1.415 1.00 72.12 69 ARG A O 1
ATOM 560 N N . GLU A 1 70 ? 23.242 1.799 -1.655 1.00 74.75 70 GLU A N 1
ATOM 561 C CA . GLU A 1 70 ? 24.172 1.008 -2.447 1.00 74.75 70 GLU A CA 1
ATOM 562 C C . GLU A 1 70 ? 23.921 1.283 -3.930 1.00 74.75 70 GLU A C 1
ATOM 564 O O . GLU A 1 70 ? 22.789 1.224 -4.413 1.00 74.75 70 GLU A O 1
ATOM 569 N N . PHE A 1 71 ? 24.988 1.619 -4.651 1.00 76.50 71 PHE A N 1
ATOM 570 C CA . PHE A 1 71 ? 24.960 1.770 -6.098 1.00 76.50 71 PHE A CA 1
ATOM 571 C C . PHE A 1 71 ? 25.589 0.526 -6.710 1.00 76.50 71 PHE A C 1
ATOM 573 O O . PHE A 1 71 ? 26.770 0.260 -6.497 1.00 76.50 71 PHE A O 1
ATOM 580 N N . SER A 1 72 ? 24.803 -0.218 -7.482 1.00 78.00 72 SER A N 1
ATOM 581 C CA . SER A 1 72 ? 25.336 -1.250 -8.363 1.00 78.00 72 SER A CA 1
ATOM 582 C C . SER A 1 72 ? 25.401 -0.696 -9.784 1.00 78.00 72 SER A C 1
ATOM 584 O O . SER A 1 72 ? 24.403 -0.137 -10.244 1.00 78.00 72 SER A O 1
ATOM 586 N N . PRO A 1 73 ? 26.534 -0.834 -10.493 1.00 80.75 73 PRO A N 1
ATOM 587 C CA . PRO A 1 73 ? 26.607 -0.511 -11.913 1.00 80.75 73 PRO A CA 1
ATOM 588 C C . PRO A 1 73 ? 25.899 -1.561 -12.783 1.00 80.75 73 PRO A C 1
ATOM 590 O O . PRO A 1 73 ? 25.765 -1.343 -13.983 1.00 80.75 73 PRO A O 1
ATOM 593 N N . ASP A 1 74 ? 25.479 -2.690 -12.197 1.00 83.12 74 ASP A N 1
ATOM 594 C CA . ASP A 1 74 ? 24.818 -3.776 -12.911 1.00 83.12 74 ASP A CA 1
ATOM 595 C C . ASP A 1 74 ? 23.381 -3.382 -13.296 1.00 83.12 74 ASP A C 1
ATOM 597 O O . ASP A 1 74 ? 22.532 -3.206 -12.409 1.00 83.12 74 ASP A O 1
ATOM 601 N N . PRO A 1 75 ? 23.080 -3.240 -14.600 1.00 79.75 75 PRO A N 1
ATOM 602 C CA . PRO A 1 75 ? 21.746 -2.876 -15.048 1.00 79.75 75 PRO A CA 1
ATOM 603 C C . PRO A 1 75 ? 20.707 -3.969 -14.742 1.00 79.75 75 PRO A C 1
ATOM 605 O O . PRO A 1 75 ? 19.521 -3.656 -14.627 1.00 79.75 75 PRO A O 1
ATOM 608 N N . ASP A 1 76 ? 21.112 -5.224 -14.529 1.00 85.62 76 ASP A N 1
ATOM 609 C CA . ASP A 1 76 ? 20.182 -6.326 -14.261 1.00 85.62 76 ASP A CA 1
ATOM 610 C C . ASP A 1 76 ? 19.556 -6.246 -12.861 1.00 85.62 76 ASP A C 1
ATOM 612 O O . ASP A 1 76 ? 18.458 -6.759 -12.631 1.00 85.62 76 ASP A O 1
ATOM 616 N N . ASN A 1 77 ? 20.176 -5.510 -11.936 1.00 87.56 77 ASN A N 1
ATOM 617 C CA . ASN A 1 77 ? 19.562 -5.205 -10.644 1.00 87.56 77 ASN A CA 1
ATOM 618 C C . ASN A 1 77 ? 18.302 -4.342 -10.803 1.00 87.56 77 ASN A C 1
ATOM 620 O O . ASN A 1 77 ? 17.324 -4.530 -10.074 1.00 87.56 77 ASN A O 1
ATOM 624 N N . ALA A 1 78 ? 18.302 -3.410 -11.763 1.00 87.62 78 ALA A N 1
ATOM 625 C CA . ALA A 1 78 ? 17.128 -2.595 -12.060 1.00 87.62 78 ALA A CA 1
ATOM 626 C C . ALA A 1 78 ? 16.011 -3.451 -12.675 1.00 87.62 78 ALA A C 1
ATOM 628 O O . ALA A 1 78 ? 14.858 -3.351 -12.254 1.00 87.62 78 ALA A O 1
ATOM 629 N N . ASP A 1 79 ? 16.360 -4.346 -13.599 1.00 89.81 79 ASP A N 1
ATOM 630 C CA . ASP A 1 79 ? 15.432 -5.297 -14.217 1.00 89.81 79 ASP A CA 1
ATOM 631 C C . ASP A 1 79 ? 14.754 -6.186 -13.160 1.00 89.81 79 ASP A C 1
ATOM 633 O O . ASP A 1 79 ? 13.526 -6.314 -13.137 1.00 89.81 79 ASP A O 1
ATOM 637 N N . GLN A 1 80 ? 15.535 -6.746 -12.228 1.00 89.12 80 GLN A N 1
ATOM 638 C CA . GLN A 1 80 ? 15.013 -7.545 -11.116 1.00 89.12 80 GLN A CA 1
ATOM 639 C C . GLN A 1 80 ? 14.078 -6.742 -10.213 1.00 89.12 80 GLN A C 1
ATOM 641 O O . GLN A 1 80 ? 12.999 -7.225 -9.860 1.00 89.12 80 GLN A O 1
ATOM 646 N N . ALA A 1 81 ? 14.447 -5.508 -9.868 1.00 92.06 81 ALA A N 1
ATOM 647 C CA . ALA A 1 81 ? 13.598 -4.644 -9.058 1.00 92.06 81 ALA A CA 1
ATOM 648 C C . ALA A 1 81 ? 12.253 -4.364 -9.749 1.00 92.06 81 ALA A C 1
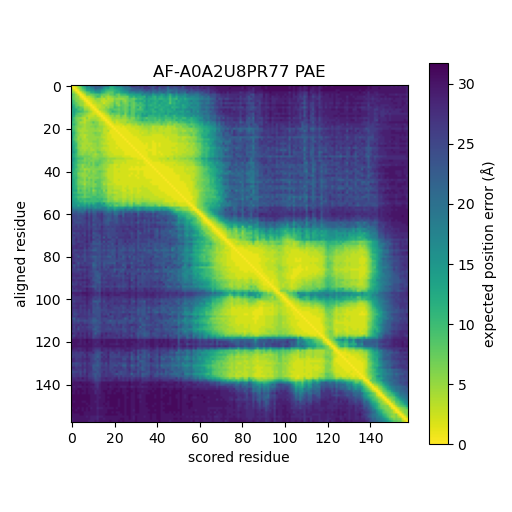ATOM 650 O O . ALA A 1 81 ? 11.202 -4.462 -9.115 1.00 92.06 81 ALA A O 1
ATOM 651 N N . LEU A 1 82 ? 12.261 -4.077 -11.053 1.00 92.81 82 LEU A N 1
ATOM 652 C CA . LEU A 1 82 ? 11.038 -3.843 -11.823 1.00 92.81 82 LEU A CA 1
ATOM 653 C C . LEU A 1 82 ? 10.140 -5.089 -11.886 1.00 92.81 82 LEU A C 1
ATOM 655 O O . LEU A 1 82 ? 8.915 -4.955 -11.809 1.00 92.81 82 LEU A O 1
ATOM 659 N N . MET A 1 83 ? 10.728 -6.287 -11.989 1.00 92.38 83 MET A N 1
ATOM 660 C CA . MET A 1 83 ? 9.986 -7.553 -11.939 1.00 92.38 83 MET A CA 1
ATOM 661 C C . MET A 1 83 ? 9.353 -7.784 -10.562 1.00 92.38 83 MET A C 1
ATOM 663 O O . MET A 1 83 ? 8.169 -8.106 -10.481 1.00 92.38 83 MET A O 1
ATOM 667 N N . ILE A 1 84 ? 10.105 -7.567 -9.476 1.00 94.00 84 ILE A N 1
ATOM 668 C CA . ILE A 1 84 ? 9.604 -7.704 -8.096 1.00 94.00 84 ILE A CA 1
ATOM 669 C C . ILE A 1 84 ? 8.445 -6.734 -7.834 1.00 94.00 84 ILE A C 1
ATOM 671 O O . ILE A 1 84 ? 7.474 -7.088 -7.167 1.00 94.00 84 ILE A O 1
ATOM 675 N N . LEU A 1 85 ? 8.522 -5.521 -8.384 1.00 93.94 85 LEU A N 1
ATOM 676 C CA . LEU A 1 85 ? 7.470 -4.511 -8.269 1.00 93.94 85 LEU A CA 1
ATOM 677 C C . LEU A 1 85 ? 6.246 -4.791 -9.159 1.00 93.94 85 LEU A C 1
ATOM 679 O O . LEU A 1 85 ? 5.262 -4.057 -9.068 1.00 93.94 85 LEU A O 1
ATOM 683 N N . GLY A 1 86 ? 6.287 -5.812 -10.023 1.00 93.31 86 GLY A N 1
ATOM 684 C CA . GLY A 1 86 ? 5.199 -6.123 -10.955 1.00 93.31 86 GLY A CA 1
ATOM 685 C C . GLY A 1 86 ? 4.963 -5.026 -11.999 1.00 93.31 86 GLY A C 1
ATOM 686 O O . GLY A 1 86 ? 3.838 -4.839 -12.464 1.00 93.31 86 GLY A O 1
ATOM 687 N N . ILE A 1 87 ? 6.010 -4.259 -12.320 1.00 94.75 87 ILE A N 1
ATOM 688 C CA . ILE A 1 87 ? 5.980 -3.206 -13.345 1.00 94.75 87 ILE A CA 1
ATOM 689 C C . ILE A 1 87 ? 6.279 -3.803 -14.719 1.00 94.75 87 ILE A C 1
ATOM 691 O O . ILE A 1 87 ? 5.749 -3.328 -15.722 1.00 94.75 87 ILE A O 1
ATOM 695 N N . VAL A 1 88 ? 7.117 -4.841 -14.764 1.00 94.25 88 VAL A N 1
ATOM 696 C CA . VAL A 1 88 ? 7.523 -5.516 -15.999 1.00 94.25 88 VAL A CA 1
ATOM 697 C C . VAL A 1 88 ? 7.382 -7.032 -15.888 1.00 94.25 88 VAL A C 1
ATOM 699 O O . VAL A 1 88 ? 7.401 -7.600 -14.795 1.00 94.25 88 VAL A O 1
ATOM 702 N N . ARG A 1 89 ? 7.292 -7.686 -17.045 1.00 91.56 89 ARG A N 1
ATOM 703 C CA . ARG A 1 89 ? 7.247 -9.139 -17.226 1.00 91.56 89 ARG A CA 1
ATOM 704 C C . ARG A 1 89 ? 8.224 -9.553 -18.321 1.00 91.56 89 ARG A C 1
ATOM 706 O O . ARG A 1 89 ? 8.485 -8.787 -19.239 1.00 91.56 89 ARG A O 1
ATOM 713 N N . ILE A 1 90 ? 8.730 -10.782 -18.255 1.00 89.94 90 ILE A N 1
ATOM 714 C CA . ILE A 1 90 ? 9.552 -11.359 -19.325 1.00 89.94 90 ILE A CA 1
ATOM 715 C C . ILE A 1 90 ? 8.712 -11.524 -20.597 1.00 89.94 90 ILE A C 1
ATOM 717 O O . ILE A 1 90 ? 7.661 -12.172 -20.581 1.00 89.94 90 ILE A O 1
ATOM 721 N N . ASP A 1 91 ? 9.210 -10.985 -21.707 1.00 88.94 91 ASP A N 1
ATOM 722 C CA . ASP A 1 91 ? 8.701 -11.272 -23.044 1.00 88.94 91 ASP A CA 1
ATOM 723 C C . ASP A 1 91 ? 9.129 -12.687 -23.443 1.00 88.94 91 ASP A C 1
ATOM 725 O O . ASP A 1 91 ? 10.251 -12.912 -23.899 1.00 88.94 91 ASP A O 1
ATOM 729 N N . GLN A 1 92 ? 8.240 -13.661 -23.258 1.00 84.81 92 GLN A N 1
ATOM 730 C CA . GLN A 1 92 ? 8.534 -15.063 -23.567 1.00 84.81 92 GLN A CA 1
ATOM 731 C C . GLN A 1 92 ? 8.852 -15.285 -25.051 1.00 84.81 92 GLN A C 1
ATOM 733 O O . GLN A 1 92 ? 9.662 -16.150 -25.385 1.00 84.81 92 GLN A O 1
ATOM 738 N N . TYR A 1 93 ? 8.245 -14.495 -25.941 1.00 82.81 93 TYR A N 1
ATOM 739 C CA . TYR A 1 93 ? 8.483 -14.603 -27.373 1.00 82.81 93 TYR A CA 1
ATOM 740 C C . TYR A 1 93 ? 9.906 -14.164 -27.709 1.00 82.81 93 TYR A C 1
ATOM 742 O O . TYR A 1 93 ? 10.647 -14.923 -28.335 1.00 82.81 93 TYR A O 1
ATOM 750 N N . ARG A 1 94 ? 10.337 -12.994 -27.223 1.00 81.75 94 ARG A N 1
ATOM 751 C CA . ARG A 1 94 ? 11.719 -12.528 -27.422 1.00 81.75 94 ARG A CA 1
ATOM 752 C C . ARG A 1 94 ? 12.732 -13.367 -26.645 1.00 81.75 94 ARG A C 1
ATOM 754 O O . ARG A 1 94 ? 13.824 -13.587 -27.150 1.00 81.75 94 ARG A O 1
ATOM 761 N N . ALA A 1 95 ? 12.379 -13.888 -25.470 1.00 83.25 95 ALA A N 1
ATOM 762 C CA . ALA A 1 95 ? 13.262 -14.750 -24.681 1.00 83.25 95 ALA A CA 1
ATOM 763 C C . ALA A 1 95 ? 13.596 -16.069 -25.399 1.00 83.25 95 ALA A C 1
ATOM 765 O O . ALA A 1 95 ? 14.663 -16.632 -25.176 1.00 83.25 95 ALA A O 1
ATOM 766 N N . SER A 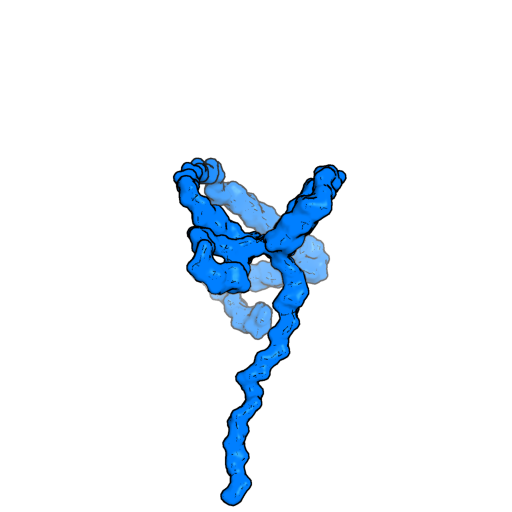1 96 ? 12.721 -16.543 -26.295 1.00 79.56 96 SER A N 1
ATOM 767 C CA . SER A 1 96 ? 12.987 -17.723 -27.131 1.00 79.56 96 SER A CA 1
ATOM 768 C C . SER A 1 96 ? 14.058 -17.487 -28.205 1.00 79.56 96 SER A C 1
ATOM 770 O O . SER A 1 96 ? 14.586 -18.433 -28.796 1.00 79.56 96 SER A O 1
ATOM 772 N N . TRP A 1 97 ? 14.402 -16.225 -28.473 1.00 77.06 97 TRP A N 1
ATOM 773 C CA . TRP A 1 97 ? 15.469 -15.869 -29.391 1.00 77.06 97 TRP A CA 1
ATOM 774 C C . TRP A 1 97 ? 16.778 -15.956 -28.607 1.00 77.06 97 TRP A C 1
ATOM 776 O O . TRP A 1 97 ? 17.145 -15.018 -27.909 1.00 77.06 97 TRP A O 1
ATOM 786 N N . ASN A 1 98 ? 17.475 -17.092 -28.707 1.00 63.44 98 ASN A N 1
ATOM 787 C CA . ASN A 1 98 ? 18.743 -17.415 -28.019 1.00 63.44 98 ASN A CA 1
ATOM 788 C C . ASN A 1 98 ? 19.941 -16.499 -28.400 1.00 63.44 98 ASN A C 1
ATOM 790 O O . ASN A 1 98 ? 21.044 -16.979 -28.651 1.00 63.44 98 ASN A O 1
ATOM 794 N N . LYS A 1 99 ? 19.734 -15.185 -28.533 1.00 73.06 99 LYS A N 1
ATOM 795 C CA . LYS A 1 99 ? 20.693 -14.181 -29.018 1.00 73.06 99 LYS A CA 1
ATOM 796 C C . LYS A 1 99 ? 20.653 -12.860 -28.241 1.00 73.06 99 LYS A C 1
ATOM 798 O O . LYS A 1 99 ? 21.290 -11.903 -28.669 1.00 73.06 99 LYS A O 1
ATOM 803 N N . LEU A 1 100 ? 19.891 -12.767 -27.155 1.00 73.44 100 LEU A N 1
ATOM 804 C CA . LEU A 1 100 ? 19.785 -11.529 -26.386 1.00 73.44 100 LEU A CA 1
ATOM 805 C C . LEU A 1 100 ? 20.779 -11.540 -25.225 1.00 73.44 100 LEU A C 1
ATOM 807 O O . LEU A 1 100 ? 20.795 -12.471 -24.427 1.00 73.44 100 LEU A O 1
ATOM 811 N N . GLU A 1 101 ? 21.591 -10.486 -25.138 1.00 78.31 101 GLU A N 1
ATOM 812 C CA . GLU A 1 101 ? 22.534 -10.269 -24.031 1.00 78.31 101 GLU A CA 1
ATOM 813 C C . GLU A 1 101 ? 21.822 -9.947 -22.710 1.00 78.31 101 GLU A C 1
ATOM 815 O O . GLU A 1 101 ? 22.396 -10.135 -21.643 1.00 78.31 101 GLU A O 1
ATOM 820 N N . ARG A 1 102 ? 20.569 -9.476 -22.773 1.00 79.12 102 ARG A N 1
ATOM 821 C CA . ARG A 1 102 ? 19.752 -9.109 -21.610 1.00 79.12 102 ARG A CA 1
ATOM 822 C C . ARG A 1 102 ? 18.379 -9.758 -21.666 1.00 79.12 102 ARG A C 1
ATOM 824 O O . ARG A 1 102 ? 17.870 -10.076 -22.742 1.00 79.12 102 ARG A O 1
ATOM 831 N N . THR A 1 103 ? 17.760 -9.904 -20.498 1.00 84.44 103 THR A N 1
ATOM 832 C CA . THR A 1 103 ? 16.402 -10.441 -20.385 1.00 84.44 103 THR A CA 1
ATOM 833 C C . THR A 1 103 ? 15.423 -9.492 -21.081 1.00 84.44 103 THR A C 1
ATOM 835 O O . THR A 1 103 ? 15.349 -8.322 -20.711 1.00 84.44 103 THR A O 1
ATOM 838 N N . PRO A 1 104 ? 14.660 -9.939 -22.092 1.00 87.88 104 PRO A N 1
ATOM 839 C CA . PRO A 1 104 ? 13.695 -9.067 -22.743 1.00 87.88 104 PRO A CA 1
ATOM 840 C C . PRO A 1 104 ? 12.483 -8.867 -21.831 1.00 87.88 104 PRO A C 1
ATOM 842 O O . PRO A 1 104 ? 11.812 -9.829 -21.454 1.00 87.88 104 PRO A O 1
ATOM 845 N N . LEU A 1 105 ? 12.199 -7.612 -21.486 1.00 90.69 105 LEU A N 1
ATOM 846 C CA . LEU A 1 105 ? 11.106 -7.227 -20.594 1.00 90.69 105 LEU A CA 1
ATOM 847 C C . LEU A 1 105 ? 10.041 -6.417 -21.347 1.00 90.69 105 LEU A C 1
ATOM 849 O O . LEU A 1 105 ? 10.365 -5.587 -22.197 1.00 90.69 105 LEU A O 1
ATOM 853 N N . LEU A 1 106 ? 8.776 -6.642 -20.997 1.00 93.25 106 LEU A N 1
ATOM 854 C CA . LEU A 1 106 ? 7.618 -5.839 -21.386 1.00 93.25 106 LEU A CA 1
ATOM 855 C C . LEU A 1 106 ? 7.040 -5.157 -20.152 1.00 93.25 106 LEU A C 1
ATOM 857 O O . LEU A 1 106 ? 6.940 -5.766 -19.088 1.00 93.25 106 LEU A O 1
ATOM 861 N N . ILE A 1 107 ? 6.640 -3.902 -20.304 1.00 93.44 107 ILE A N 1
ATOM 862 C CA . ILE A 1 107 ? 5.985 -3.121 -19.260 1.00 93.44 107 ILE A CA 1
ATOM 863 C C . ILE A 1 107 ? 4.523 -3.561 -19.181 1.00 93.44 107 ILE A C 1
ATOM 865 O O . ILE A 1 107 ? 3.848 -3.709 -20.200 1.00 93.44 107 ILE A O 1
ATOM 869 N N . GLU A 1 108 ? 4.023 -3.770 -17.969 1.00 93.75 108 GLU A N 1
ATOM 870 C CA . GLU A 1 108 ? 2.600 -4.018 -17.750 1.00 93.75 108 GLU A CA 1
ATOM 871 C C . GLU A 1 108 ? 1.771 -2.776 -18.169 1.00 93.75 108 GLU A C 1
ATOM 873 O O . GLU A 1 108 ? 2.308 -1.676 -18.287 1.00 93.75 108 GLU A O 1
ATOM 878 N N . PRO A 1 109 ? 0.458 -2.881 -18.413 1.00 92.00 109 PRO A N 1
ATOM 879 C CA . PRO A 1 109 ? -0.334 -1.729 -18.872 1.00 92.00 109 PRO A CA 1
ATOM 880 C C . PRO A 1 109 ? -0.565 -0.661 -17.793 1.00 92.00 109 PRO A C 1
ATOM 882 O O . PRO A 1 109 ? -0.592 0.537 -18.074 1.00 92.00 109 PRO A O 1
ATOM 885 N N . TRP A 1 110 ? -0.698 -1.072 -16.528 1.00 90.19 110 TRP A N 1
ATOM 886 C CA . TRP A 1 110 ? -1.045 -0.164 -15.429 1.00 90.19 110 TRP A CA 1
ATOM 887 C C . TRP A 1 110 ? 0.016 0.919 -15.121 1.00 90.19 110 TRP A C 1
ATOM 889 O O . TRP A 1 110 ? -0.384 2.060 -14.868 1.00 90.19 110 TRP A O 1
ATOM 899 N N . PRO A 1 111 ? 1.345 0.655 -15.146 1.00 91.56 111 PRO A N 1
ATOM 900 C CA . PRO A 1 111 ? 2.364 1.684 -14.970 1.00 91.56 111 PRO A CA 1
ATOM 901 C C . PRO A 1 111 ? 2.364 2.673 -16.137 1.00 91.56 111 PRO A C 1
ATOM 903 O O . PRO A 1 111 ? 2.565 3.865 -15.911 1.00 91.56 111 PRO A O 1
ATOM 906 N N . VAL A 1 112 ? 2.096 2.198 -17.361 1.00 89.19 112 VAL A N 1
ATOM 907 C CA . VAL A 1 112 ? 1.999 3.033 -18.569 1.00 89.19 112 VAL A CA 1
ATOM 908 C C . VAL A 1 112 ? 0.809 3.979 -18.455 1.00 89.19 112 VAL A C 1
ATOM 910 O O . VAL A 1 112 ? 0.975 5.192 -18.564 1.00 89.19 112 VAL A O 1
ATOM 913 N N . GLU A 1 113 ? -0.377 3.464 -18.126 1.00 88.12 113 GLU A N 1
ATOM 914 C CA . GLU A 1 113 ? -1.557 4.298 -17.880 1.00 88.12 113 GLU A CA 1
ATOM 915 C C . GLU A 1 113 ? -1.324 5.315 -16.758 1.00 88.12 113 GLU A C 1
ATOM 917 O O . GLU A 1 113 ? -1.708 6.481 -16.871 1.00 88.12 113 GLU A O 1
ATOM 922 N N . LEU A 1 114 ? -0.684 4.893 -15.665 1.00 88.75 114 LEU A N 1
ATOM 923 C CA . LEU A 1 114 ? -0.369 5.770 -14.544 1.00 88.75 114 LEU A CA 1
ATOM 924 C C . LEU A 1 114 ? 0.607 6.884 -14.951 1.00 88.75 114 LEU A C 1
ATOM 926 O O . LEU A 1 114 ? 0.424 8.032 -14.536 1.00 88.75 114 LEU A O 1
ATOM 930 N N . ALA A 1 115 ? 1.620 6.568 -15.761 1.00 86.81 115 ALA A N 1
ATOM 931 C CA . ALA A 1 115 ? 2.569 7.540 -16.294 1.00 86.81 115 ALA A CA 1
ATOM 932 C C . ALA A 1 115 ? 1.873 8.548 -17.222 1.00 86.81 115 ALA A C 1
ATOM 934 O O . ALA A 1 115 ? 2.026 9.757 -17.038 1.00 86.81 115 ALA A O 1
ATOM 935 N N . LEU A 1 116 ? 1.023 8.070 -18.137 1.00 84.81 116 LEU A N 1
ATOM 936 C CA . LEU A 1 116 ? 0.238 8.919 -19.037 1.00 84.81 116 LEU A CA 1
ATOM 937 C C . LEU A 1 116 ? -0.724 9.838 -18.266 1.00 84.81 116 LEU A C 1
ATOM 939 O O . LEU A 1 116 ? -0.808 11.028 -18.557 1.00 84.81 116 LEU A O 1
ATOM 943 N N . ARG A 1 117 ? -1.397 9.331 -17.223 1.00 83.56 117 ARG A N 1
ATOM 944 C CA . ARG A 1 117 ? -2.294 10.130 -16.362 1.00 83.56 117 ARG A CA 1
ATOM 945 C C . ARG A 1 117 ? -1.565 11.211 -15.568 1.00 83.56 117 ARG A C 1
ATOM 947 O O . ARG A 1 117 ? -2.144 12.265 -15.295 1.00 83.56 117 ARG A O 1
ATOM 954 N N . ARG A 1 118 ? -0.326 10.943 -15.144 1.00 80.44 118 ARG A N 1
ATOM 955 C CA . ARG A 1 118 ? 0.524 11.924 -14.447 1.00 80.44 118 ARG A CA 1
ATOM 956 C C . ARG A 1 118 ? 0.987 13.029 -15.385 1.00 80.44 118 ARG A C 1
ATOM 958 O O . ARG A 1 118 ? 1.122 14.167 -14.944 1.00 80.44 118 ARG A O 1
ATOM 965 N N . ASN A 1 119 ? 1.140 12.722 -16.668 1.00 73.25 119 ASN A N 1
ATOM 966 C CA . ASN A 1 119 ? 1.447 13.696 -17.702 1.00 73.25 119 ASN A CA 1
ATOM 967 C C . ASN A 1 119 ? 0.179 14.471 -18.129 1.00 73.25 119 ASN A C 1
ATOM 969 O O . ASN A 1 119 ? -0.281 14.369 -19.268 1.00 73.25 119 ASN A O 1
ATOM 973 N N . ARG A 1 120 ? -0.428 15.223 -17.188 1.00 56.25 120 ARG A N 1
ATOM 974 C CA . ARG A 1 120 ? -1.601 16.096 -17.413 1.00 56.25 120 ARG A CA 1
ATOM 975 C C . ARG A 1 120 ? -1.247 17.223 -18.393 1.00 56.25 120 ARG A C 1
ATOM 977 O O . ARG A 1 120 ? -0.967 18.344 -17.983 1.00 56.25 120 ARG A O 1
ATOM 984 N N . GLY A 1 121 ? -1.243 16.901 -19.681 1.00 55.00 121 GLY A N 1
ATOM 985 C CA . GLY A 1 121 ? -0.900 17.825 -20.757 1.00 55.00 121 GLY A CA 1
ATOM 986 C C . GLY A 1 121 ? -0.499 17.161 -22.072 1.00 55.00 121 GLY A C 1
ATOM 987 O O . GLY A 1 121 ? -0.517 17.855 -23.079 1.00 55.00 121 GLY A O 1
ATOM 988 N N . GLY A 1 122 ? -0.174 15.856 -22.092 1.00 56.06 122 GLY A N 1
ATOM 989 C CA . GLY A 1 122 ? 0.031 15.092 -23.336 1.00 56.06 122 GLY A CA 1
ATOM 990 C C . GLY A 1 122 ? 0.944 15.776 -24.361 1.00 56.06 122 GLY A C 1
ATOM 991 O O . GLY A 1 122 ? 0.684 15.704 -25.558 1.00 56.06 122 GLY A O 1
ATOM 992 N N . ALA A 1 123 ? 1.955 16.515 -23.903 1.00 58.16 123 ALA A N 1
ATOM 993 C CA . ALA A 1 123 ? 2.768 17.322 -24.793 1.00 58.16 123 ALA A CA 1
ATOM 994 C C . ALA A 1 123 ? 3.723 16.421 -25.585 1.00 58.16 123 ALA A C 1
ATOM 996 O O . ALA A 1 123 ? 4.737 15.977 -25.056 1.00 58.16 123 ALA A O 1
ATOM 997 N N . GLY A 1 124 ? 3.389 16.194 -26.857 1.00 70.44 124 GLY A N 1
ATOM 998 C CA . GLY A 1 124 ? 4.382 15.980 -27.907 1.00 70.44 124 GLY A CA 1
ATOM 999 C C . GLY A 1 124 ? 4.743 14.547 -28.273 1.00 70.44 124 GLY A C 1
ATOM 1000 O O . GLY A 1 124 ? 5.740 14.401 -28.965 1.00 70.44 124 GLY A O 1
ATOM 1001 N N . PHE A 1 125 ? 3.976 13.526 -27.868 1.00 78.50 125 PHE A N 1
ATOM 1002 C CA . PHE A 1 125 ? 4.227 12.182 -28.399 1.00 78.50 125 PHE A CA 1
ATOM 1003 C C . PHE A 1 125 ? 3.900 12.134 -29.888 1.00 78.50 125 PHE A C 1
ATOM 1005 O O . PHE A 1 125 ? 2.750 12.368 -30.279 1.00 78.50 125 PHE A O 1
ATOM 1012 N N . ASP A 1 126 ? 4.909 11.842 -30.698 1.00 85.94 126 ASP A N 1
ATOM 1013 C CA . ASP A 1 126 ? 4.731 11.585 -32.118 1.00 85.94 126 ASP A CA 1
ATOM 1014 C C . ASP A 1 126 ? 4.294 10.128 -32.370 1.00 85.94 126 ASP A C 1
ATOM 1016 O O . ASP A 1 126 ? 4.111 9.326 -31.450 1.00 85.94 126 ASP A O 1
ATOM 1020 N N . GLU A 1 127 ? 4.050 9.776 -33.632 1.00 87.06 127 GLU A N 1
ATOM 1021 C CA . GLU A 1 127 ? 3.642 8.410 -33.990 1.00 87.06 127 GLU A CA 1
ATOM 1022 C C . GLU A 1 127 ? 4.720 7.369 -33.626 1.00 87.06 127 GLU A C 1
ATOM 1024 O O . GLU A 1 127 ? 4.392 6.226 -33.304 1.00 87.06 127 GLU A O 1
ATOM 1029 N N . GLY A 1 128 ? 5.998 7.763 -33.638 1.00 89.19 128 GLY A N 1
ATOM 1030 C CA . GLY A 1 128 ? 7.117 6.916 -33.236 1.00 89.19 128 GLY A CA 1
ATOM 1031 C C . GLY A 1 128 ? 7.088 6.617 -31.742 1.00 89.19 128 GLY A C 1
ATOM 1032 O O . GLY A 1 128 ? 7.181 5.455 -31.351 1.00 89.19 128 GLY A O 1
ATOM 1033 N N . ASP A 1 129 ? 6.844 7.630 -30.914 1.00 86.12 129 ASP A N 1
ATOM 1034 C CA . ASP A 1 129 ? 6.692 7.465 -29.469 1.00 86.12 129 ASP A CA 1
ATOM 1035 C C . ASP A 1 129 ? 5.538 6.512 -29.131 1.00 86.12 129 ASP A C 1
ATOM 1037 O O . ASP A 1 129 ? 5.668 5.618 -28.291 1.00 86.12 129 ASP A O 1
ATOM 1041 N N . TRP A 1 130 ? 4.401 6.650 -29.820 1.00 86.44 130 TRP A N 1
ATOM 1042 C CA . TRP A 1 130 ? 3.269 5.741 -29.636 1.00 86.44 130 TRP A CA 1
ATOM 1043 C C . TRP A 1 130 ? 3.573 4.317 -30.103 1.00 86.44 130 TRP A C 1
ATOM 1045 O O . TRP A 1 130 ? 3.136 3.360 -29.456 1.00 86.44 130 TRP A O 1
ATOM 1055 N N . ALA A 1 131 ? 4.314 4.152 -31.200 1.00 87.62 131 ALA A N 1
ATOM 1056 C CA . ALA A 1 131 ? 4.768 2.844 -31.659 1.00 87.62 131 ALA A CA 1
ATOM 1057 C C . ALA A 1 131 ? 5.727 2.195 -30.649 1.00 87.62 131 ALA A C 1
ATOM 1059 O O . ALA A 1 131 ? 5.623 0.996 -30.385 1.00 87.62 131 ALA A O 1
ATOM 1060 N N . ASP A 1 132 ? 6.600 2.983 -30.026 1.00 86.44 132 ASP A N 1
ATOM 1061 C CA . ASP A 1 132 ? 7.540 2.528 -29.006 1.00 86.44 132 ASP A CA 1
ATOM 1062 C C . ASP A 1 132 ? 6.838 2.109 -27.722 1.00 86.44 132 ASP A C 1
ATOM 1064 O O . ASP A 1 132 ? 7.107 1.023 -27.201 1.00 86.44 132 ASP A O 1
ATOM 1068 N N . ILE A 1 133 ? 5.870 2.904 -27.264 1.00 87.81 133 ILE A N 1
ATOM 1069 C CA . ILE A 1 133 ? 5.015 2.537 -26.134 1.00 87.81 133 ILE A CA 1
ATOM 1070 C C . ILE A 1 133 ? 4.301 1.217 -26.436 1.00 87.81 133 ILE A C 1
ATOM 1072 O O . ILE A 1 133 ? 4.370 0.297 -25.623 1.00 87.81 133 ILE A O 1
ATOM 1076 N N . LYS A 1 134 ? 3.675 1.065 -27.611 1.00 87.50 134 LYS A N 1
ATOM 1077 C CA . LYS A 1 134 ? 2.994 -0.185 -28.000 1.00 87.50 134 LYS A CA 1
ATOM 1078 C C . LYS A 1 134 ? 3.954 -1.377 -28.052 1.00 87.50 134 LYS A C 1
ATOM 1080 O O . LYS A 1 134 ? 3.641 -2.434 -27.524 1.00 87.50 134 LYS A O 1
ATOM 1085 N N . ARG A 1 135 ? 5.145 -1.204 -28.631 1.00 85.75 135 ARG A N 1
ATOM 1086 C CA . ARG A 1 135 ? 6.175 -2.251 -28.771 1.00 85.75 135 ARG A CA 1
ATOM 1087 C C . ARG A 1 135 ? 6.741 -2.738 -27.432 1.00 85.75 135 ARG A C 1
ATOM 1089 O O . ARG A 1 135 ? 7.253 -3.862 -27.370 1.00 85.75 135 ARG A O 1
ATOM 1096 N N . CYS A 1 136 ? 6.705 -1.890 -26.407 1.00 86.69 136 CYS A N 1
ATOM 1097 C CA . CYS A 1 136 ? 7.266 -2.155 -25.082 1.00 86.69 136 CYS A CA 1
ATOM 1098 C C . CYS A 1 136 ? 6.207 -2.441 -24.011 1.00 86.69 136 CYS A C 1
ATOM 1100 O O . CYS A 1 136 ? 6.573 -2.803 -22.895 1.00 86.69 136 CYS A O 1
ATOM 1102 N N . THR A 1 137 ? 4.919 -2.294 -24.325 1.00 90.88 137 THR A N 1
ATOM 1103 C CA . THR A 1 137 ? 3.815 -2.550 -23.393 1.00 90.88 137 THR A CA 1
ATOM 1104 C C . THR A 1 137 ? 3.186 -3.896 -23.705 1.00 90.88 137 THR A C 1
ATOM 1106 O O . THR A 1 137 ? 2.977 -4.247 -24.863 1.00 90.88 137 THR A O 1
ATOM 1109 N N . GLN A 1 138 ? 2.855 -4.658 -22.669 1.00 82.56 138 GLN A N 1
ATOM 1110 C CA . GLN A 1 138 ? 2.097 -5.885 -22.832 1.00 82.56 138 GLN A CA 1
ATOM 1111 C C . GLN A 1 138 ? 0.716 -5.567 -23.420 1.00 82.56 138 GLN A C 1
ATOM 1113 O O . GLN A 1 138 ? -0.059 -4.806 -22.841 1.00 82.56 138 GLN A O 1
ATOM 1118 N N . GLU A 1 139 ? 0.374 -6.173 -24.557 1.00 73.88 139 GLU A N 1
ATOM 1119 C CA . GLU A 1 139 ? -0.983 -6.063 -25.080 1.00 73.88 139 GLU A CA 1
ATOM 1120 C C . GLU A 1 139 ? -1.961 -6.782 -24.142 1.00 73.88 139 GLU A C 1
ATOM 1122 O O . GLU A 1 139 ? -1.815 -7.972 -23.844 1.00 73.88 139 GLU A O 1
ATOM 1127 N N . LEU A 1 140 ? -2.999 -6.063 -23.698 1.00 52.97 140 LEU A N 1
ATOM 1128 C CA . LEU A 1 140 ? -4.065 -6.589 -22.834 1.00 52.97 140 LEU A CA 1
ATOM 1129 C C . LEU A 1 140 ? -4.755 -7.835 -23.448 1.00 52.97 140 LEU A C 1
ATOM 1131 O O . LEU A 1 140 ? -5.360 -8.627 -22.732 1.00 52.97 140 LEU A O 1
ATOM 1135 N N . GLY A 1 141 ? -4.641 -8.022 -24.771 1.00 42.19 141 GLY A N 1
ATOM 1136 C CA . GLY A 1 141 ? -5.287 -9.080 -25.553 1.00 42.19 141 GLY A CA 1
ATOM 1137 C C . GLY A 1 141 ? -4.637 -10.469 -25.511 1.00 42.19 141 GLY A C 1
ATOM 1138 O O . GLY A 1 141 ? -5.230 -11.407 -26.032 1.00 42.19 141 GLY A O 1
ATOM 1139 N N . ALA A 1 142 ? -3.469 -10.652 -24.885 1.00 44.66 142 ALA A N 1
ATOM 1140 C CA . ALA A 1 142 ? -2.868 -11.989 -24.744 1.00 44.66 142 ALA A CA 1
ATOM 1141 C C . ALA A 1 142 ? -3.368 -12.756 -23.502 1.00 44.66 142 ALA A C 1
ATOM 1143 O O . ALA A 1 142 ? -3.080 -13.943 -23.336 1.00 44.66 142 ALA A O 1
ATOM 1144 N N . GLN A 1 143 ? -4.141 -12.107 -22.626 1.00 43.25 143 GLN A N 1
ATOM 1145 C CA . GLN A 1 143 ? -4.767 -12.749 -21.472 1.00 43.25 143 GLN A CA 1
ATOM 1146 C C . GLN A 1 143 ? -6.129 -13.337 -21.856 1.00 43.25 143 GLN A C 1
ATOM 1148 O O . GLN A 1 143 ? -7.143 -12.864 -21.368 1.00 43.25 143 GLN A O 1
ATOM 1153 N N . MET A 1 144 ? -6.164 -14.330 -22.751 1.00 38.84 144 MET A N 1
ATOM 1154 C CA . MET A 1 144 ? -7.208 -15.369 -22.827 1.00 38.84 144 MET A CA 1
ATOM 1155 C C . MET A 1 144 ? -6.964 -16.281 -24.038 1.00 38.84 144 MET A C 1
ATOM 1157 O O . MET A 1 144 ? -7.403 -16.000 -25.148 1.00 38.84 144 MET A O 1
ATOM 1161 N N . LEU A 1 145 ? -6.369 -17.449 -23.798 1.00 31.05 145 LEU A N 1
ATOM 1162 C CA . LEU A 1 145 ? -6.840 -18.666 -24.457 1.00 31.05 145 LEU A CA 1
ATOM 1163 C C . LEU A 1 145 ? -6.847 -19.808 -23.428 1.00 31.05 145 LEU A C 1
ATOM 1165 O O . LEU A 1 145 ? -5.779 -20.230 -22.983 1.00 31.05 145 LEU A O 1
ATOM 1169 N N . PRO A 1 146 ? -8.024 -20.300 -23.002 1.00 49.34 146 PRO A N 1
ATOM 1170 C CA . PRO A 1 146 ? -8.137 -21.531 -22.240 1.00 49.34 146 PRO A CA 1
ATOM 1171 C C . PRO A 1 146 ? -8.395 -22.706 -23.195 1.00 49.34 146 PRO A C 1
ATOM 1173 O O . PRO A 1 146 ? -9.306 -22.650 -24.014 1.00 49.34 146 PRO A O 1
ATOM 1176 N N . ALA A 1 147 ? -7.641 -23.793 -23.057 1.00 34.00 147 ALA A N 1
ATOM 1177 C CA . ALA A 1 147 ? -8.061 -25.145 -23.440 1.00 34.00 147 ALA A CA 1
ATOM 1178 C C . ALA A 1 147 ? -7.085 -26.123 -22.771 1.00 34.00 147 ALA A C 1
ATOM 1180 O O . ALA A 1 147 ? -5.917 -26.202 -23.127 1.00 34.00 147 ALA A O 1
ATOM 1181 N N . SER A 1 148 ? -7.465 -26.758 -21.664 1.00 38.62 148 SER A N 1
ATOM 1182 C CA . SER A 1 148 ? -8.106 -28.074 -21.740 1.00 38.62 148 SER A CA 1
ATOM 1183 C C . SER A 1 148 ? -7.388 -29.002 -22.732 1.00 38.62 148 SER A C 1
ATOM 1185 O O . SER A 1 148 ? -7.816 -29.182 -23.867 1.00 38.62 148 SER A O 1
ATOM 1187 N N . GLN A 1 149 ? -6.281 -29.588 -22.283 1.00 34.06 149 GLN A N 1
ATOM 1188 C CA . GLN A 1 149 ? -5.759 -30.864 -22.777 1.00 34.06 149 GLN A CA 1
ATOM 1189 C C . GLN A 1 149 ? -6.005 -31.892 -21.666 1.00 34.06 149 GLN A C 1
ATOM 1191 O O . GLN A 1 149 ? -5.094 -32.355 -20.992 1.00 34.06 149 GLN A O 1
ATOM 1196 N N . ALA A 1 150 ? -7.279 -32.165 -21.399 1.00 39.69 150 ALA A N 1
ATOM 1197 C CA . ALA A 1 150 ? -7.712 -33.261 -20.546 1.00 39.69 150 ALA A CA 1
ATOM 1198 C C . ALA A 1 150 ? -8.981 -33.845 -21.161 1.00 39.69 150 ALA A C 1
ATOM 1200 O O . ALA A 1 150 ? -10.078 -33.481 -20.756 1.00 39.69 150 ALA A O 1
ATOM 1201 N N . SER A 1 151 ? -8.827 -34.666 -22.203 1.00 38.38 151 SER A N 1
ATOM 1202 C CA . SER A 1 151 ? -9.814 -35.644 -22.695 1.00 38.38 151 SER A CA 1
ATOM 1203 C C . SER A 1 151 ? -9.225 -36.387 -23.892 1.00 38.38 151 SER A C 1
ATOM 1205 O O . SER A 1 151 ? -9.139 -35.823 -24.980 1.00 38.38 151 SER A O 1
ATOM 1207 N N . GLY A 1 152 ? -8.827 -37.644 -23.705 1.00 34.59 152 GLY A N 1
ATOM 1208 C CA . GLY A 1 152 ? -8.416 -38.490 -24.823 1.00 34.59 152 GLY A CA 1
ATOM 1209 C C . GLY A 1 152 ? -7.745 -39.808 -24.450 1.00 34.59 152 GLY A C 1
ATOM 1210 O O . GLY A 1 152 ? -6.815 -40.204 -25.141 1.00 34.59 152 GLY A O 1
ATOM 1211 N N . GLU A 1 153 ? -8.173 -40.493 -23.384 1.00 37.28 153 GLU A N 1
ATOM 1212 C CA . GLU A 1 153 ? -7.902 -41.934 -23.285 1.00 37.28 153 GLU A CA 1
ATOM 1213 C C . GLU A 1 153 ? -8.872 -42.680 -24.217 1.00 37.28 153 GLU A C 1
ATOM 1215 O O . GLU A 1 153 ? -10.088 -42.512 -24.079 1.00 37.28 153 GLU A O 1
ATOM 1220 N N . PRO A 1 154 ? -8.395 -43.524 -25.148 1.00 39.69 154 PRO A N 1
ATOM 1221 C CA . PRO A 1 154 ? -9.261 -44.438 -25.870 1.00 39.69 154 PRO A CA 1
ATOM 1222 C C . PRO A 1 154 ? -9.486 -45.684 -25.007 1.00 39.69 154 PRO A C 1
ATOM 1224 O O . PRO A 1 154 ? -8.633 -46.565 -24.915 1.00 39.69 154 PRO A O 1
ATOM 1227 N N . HIS A 1 155 ? -10.653 -45.777 -24.371 1.00 38.41 155 HIS A N 1
ATOM 1228 C CA . HIS A 1 155 ? -11.119 -47.041 -23.808 1.00 38.41 155 HIS A CA 1
ATOM 1229 C C . HIS A 1 155 ? -11.612 -47.940 -24.945 1.00 38.41 155 HIS A C 1
ATOM 1231 O O . HIS A 1 155 ? -12.599 -47.642 -25.618 1.00 38.41 155 HIS A O 1
ATOM 1237 N N . GLY A 1 156 ? -10.892 -49.039 -25.161 1.00 37.94 156 GLY A N 1
ATOM 1238 C CA . GLY A 1 156 ? -11.268 -50.085 -26.097 1.00 37.94 156 GLY A CA 1
ATOM 1239 C C . GLY A 1 156 ? -12.516 -50.847 -25.652 1.00 37.94 156 GLY A C 1
ATOM 1240 O O . GLY A 1 156 ? -12.716 -51.113 -24.467 1.00 37.94 156 GLY A O 1
ATOM 1241 N N . ARG A 1 157 ? -13.320 -51.246 -26.638 1.00 38.75 157 ARG A N 1
ATOM 1242 C CA . ARG A 1 157 ? -14.182 -52.429 -26.592 1.00 38.75 157 ARG A CA 1
ATOM 1243 C C . ARG A 1 157 ? -14.263 -53.030 -27.994 1.00 38.75 157 ARG A C 1
ATOM 1245 O O . ARG A 1 157 ? -14.787 -52.391 -28.903 1.00 38.75 157 ARG A O 1
ATOM 1252 N N . ALA A 1 158 ? -13.758 -54.250 -28.121 1.00 42.34 158 ALA A N 1
ATOM 1253 C CA . ALA A 1 158 ? -14.246 -55.285 -29.021 1.00 42.34 158 ALA A CA 1
ATOM 1254 C C . ALA A 1 158 ? -14.296 -56.574 -28.195 1.00 42.34 158 ALA A C 1
ATOM 1256 O O . ALA A 1 158 ? -13.349 -56.770 -27.396 1.00 42.34 158 ALA A O 1
#

Secondary structure (DSSP, 8-state):
-----EEEEEETTEEEEEEHHHHHHHHHHHHHHTT-HHHHHHHHHHHHHHHHHHHHHS-----------PPP--HHHHHHHHHHTTSEEE-HHHHTSTT-SS--EEE-HHHHHHHHHHSTT-----HHHHHHHHHHBPPGGGS---------------

Radius of gyration: 30.77 Å; Cα contacts (8 Å, |Δi|>4): 93; chains: 1; bounding box: 53×73×82 Å

Sequence (158 aa):
MLLDKTVTATIGGKVREMSMEEAIQHRTFKDALAGKAKAIRQVLEWIRDREAWFKQRRPVQSSPPEAMREFSPDPDNADQALMILGIVRIDQYRASWNKLERTPLLIEPWPVELALRRNRGGAGFDEGDWADIKRCTQELGAQMLPASQASGEPHGRA

InterPro domains:
  IPR043736 Domain of unknown function DUF5681 [PF18932] (3-51)

Organism: NCBI:txid1404768